Protein AF-A0A8S0G5X7-F1 (afdb_monomer)

Structure (mmCIF, N/CA/C/O backbone):
data_AF-A0A8S0G5X7-F1
#
_entry.id   AF-A0A8S0G5X7-F1
#
loop_
_atom_site.group_PDB
_atom_site.id
_atom_site.type_symbol
_atom_site.label_atom_id
_atom_site.label_alt_id
_atom_site.label_comp_id
_atom_site.label_asym_id
_atom_site.label_entity_id
_atom_site.label_seq_id
_atom_site.pdbx_PDB_ins_code
_atom_site.Cartn_x
_atom_site.Cartn_y
_atom_site.Cartn_z
_atom_site.occupancy
_atom_site.B_iso_or_equiv
_atom_site.auth_seq_id
_atom_site.auth_comp_id
_atom_site.auth_asym_id
_atom_site.auth_atom_id
_atom_site.pdbx_PDB_model_num
ATOM 1 N N . MET A 1 1 ? -8.928 -4.204 18.687 1.00 65.31 1 MET A N 1
ATOM 2 C CA . MET A 1 1 ? -8.075 -3.756 17.566 1.00 65.31 1 MET A CA 1
ATOM 3 C C . MET A 1 1 ? -7.537 -4.981 16.865 1.00 65.31 1 MET A C 1
ATOM 5 O O . MET A 1 1 ? -6.803 -5.733 17.496 1.00 65.31 1 MET A O 1
ATOM 9 N N . ARG A 1 2 ? -7.958 -5.219 15.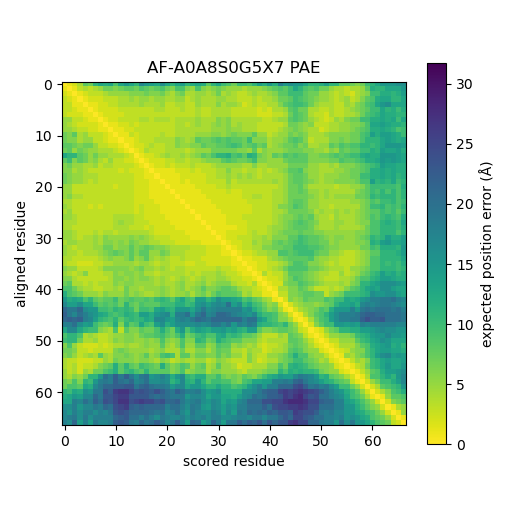625 1.00 73.88 2 ARG A N 1
ATOM 10 C CA . ARG A 1 2 ? -7.492 -6.369 14.845 1.00 73.88 2 ARG A CA 1
ATOM 11 C C . ARG A 1 2 ? -6.296 -5.935 14.007 1.00 73.88 2 ARG A C 1
ATOM 13 O O . ARG A 1 2 ? -6.277 -4.806 13.520 1.00 73.88 2 ARG A O 1
ATOM 20 N N . HIS A 1 3 ? -5.302 -6.808 13.923 1.00 80.44 3 HIS A N 1
ATOM 21 C CA . HIS A 1 3 ? -4.136 -6.629 13.071 1.00 80.44 3 HIS A CA 1
ATOM 22 C C . HIS A 1 3 ? -4.382 -7.429 11.797 1.00 80.44 3 HIS A C 1
ATOM 24 O O . HIS A 1 3 ? -4.733 -8.604 11.881 1.00 80.44 3 HIS A O 1
ATOM 30 N N . TYR A 1 4 ? -4.240 -6.780 10.650 1.00 82.44 4 TYR A N 1
ATOM 31 C CA . TYR A 1 4 ? -4.396 -7.399 9.344 1.00 82.44 4 TYR A CA 1
ATOM 32 C C . TYR A 1 4 ? -3.111 -7.221 8.558 1.00 82.44 4 TYR A C 1
ATOM 34 O O . TYR A 1 4 ? -2.522 -6.139 8.572 1.00 82.44 4 TYR A O 1
ATOM 42 N N . GLU A 1 5 ? -2.711 -8.283 7.875 1.00 81.44 5 GLU A N 1
ATOM 43 C CA . GLU A 1 5 ? -1.652 -8.243 6.882 1.00 81.44 5 GLU A CA 1
ATOM 44 C C . GLU A 1 5 ? -2.297 -8.250 5.497 1.00 81.44 5 GLU A C 1
ATOM 46 O O . GLU A 1 5 ? -3.144 -9.095 5.204 1.00 81.44 5 GLU A O 1
ATOM 51 N N . ILE A 1 6 ? -1.947 -7.264 4.678 1.00 79.94 6 ILE A N 1
ATOM 52 C CA . ILE A 1 6 ? -2.446 -7.116 3.313 1.00 79.94 6 ILE A CA 1
ATOM 53 C C . ILE A 1 6 ? -1.243 -7.241 2.395 1.00 79.94 6 ILE A C 1
ATOM 55 O O . ILE A 1 6 ? -0.363 -6.383 2.425 1.00 79.94 6 ILE A O 1
ATOM 59 N N . VAL A 1 7 ? -1.227 -8.296 1.585 1.00 82.81 7 VAL A N 1
ATOM 60 C CA . VAL A 1 7 ? -0.214 -8.521 0.553 1.00 82.81 7 VAL A CA 1
ATOM 61 C C . VAL A 1 7 ? -0.899 -8.462 -0.802 1.00 82.81 7 VAL A C 1
ATOM 63 O O . VAL A 1 7 ? -1.875 -9.175 -1.027 1.00 82.81 7 VAL A O 1
ATOM 66 N N . PHE A 1 8 ? -0.401 -7.619 -1.701 1.00 77.62 8 PHE A N 1
ATOM 67 C CA . PHE A 1 8 ? -0.873 -7.565 -3.083 1.00 77.62 8 PHE A CA 1
ATOM 68 C C . PHE A 1 8 ? 0.272 -7.796 -4.057 1.00 77.62 8 PHE A C 1
ATOM 70 O O . PHE A 1 8 ? 1.384 -7.326 -3.831 1.00 77.62 8 PHE A O 1
ATOM 77 N N . MET A 1 9 ? -0.026 -8.520 -5.135 1.00 80.81 9 MET A N 1
ATOM 78 C CA . MET A 1 9 ? 0.890 -8.807 -6.235 1.00 80.81 9 MET A CA 1
ATOM 79 C C . MET A 1 9 ? 0.423 -8.034 -7.467 1.00 80.81 9 MET A C 1
ATOM 81 O O . MET A 1 9 ? -0.740 -8.129 -7.859 1.00 80.81 9 MET A O 1
ATOM 85 N N . VAL A 1 10 ? 1.313 -7.243 -8.059 1.00 81.88 10 VAL A N 1
ATOM 86 C CA . VAL A 1 10 ? 1.007 -6.376 -9.203 1.00 81.88 10 VAL A CA 1
ATOM 87 C C . VAL A 1 10 ? 1.788 -6.839 -10.418 1.00 81.88 10 VAL A C 1
ATOM 89 O O . VAL A 1 10 ? 2.983 -7.125 -10.329 1.00 81.88 10 VAL A O 1
ATOM 92 N N . HIS A 1 11 ? 1.113 -6.897 -11.565 1.00 81.94 11 HIS A N 1
ATOM 93 C CA . HIS A 1 11 ? 1.741 -7.249 -12.834 1.00 81.94 11 HIS A CA 1
ATOM 94 C C . HIS A 1 11 ? 2.908 -6.291 -13.153 1.00 81.94 11 HIS A C 1
ATOM 96 O O . HIS A 1 11 ? 2.763 -5.081 -12.947 1.00 81.94 11 HIS A O 1
ATOM 102 N N . PRO A 1 12 ? 4.052 -6.778 -13.673 1.00 77.25 12 PRO A N 1
ATOM 103 C CA . PRO A 1 12 ? 5.222 -5.940 -13.955 1.00 77.25 12 PRO A CA 1
ATOM 104 C C . PRO A 1 12 ? 4.911 -4.739 -14.862 1.00 77.25 12 PRO A C 1
ATOM 106 O O . PRO A 1 12 ? 5.406 -3.646 -14.598 1.00 77.25 12 PRO A O 1
ATOM 109 N N . ASP A 1 13 ? 4.021 -4.882 -15.843 1.00 83.62 13 ASP A N 1
ATOM 110 C CA . ASP A 1 13 ? 3.622 -3.776 -16.736 1.00 83.62 13 ASP A CA 1
ATOM 111 C C . ASP A 1 13 ? 2.868 -2.637 -16.023 1.00 83.62 13 ASP A C 1
ATOM 113 O O . ASP A 1 13 ? 2.779 -1.528 -16.538 1.00 83.62 13 ASP A O 1
ATOM 117 N N . GLN A 1 14 ? 2.316 -2.888 -14.832 1.00 78.00 14 GLN A N 1
ATOM 118 C CA . GLN A 1 14 ? 1.571 -1.904 -14.032 1.00 78.00 14 GLN A CA 1
ATOM 119 C C . GLN A 1 14 ? 2.387 -1.372 -12.850 1.00 78.00 14 GLN A C 1
ATOM 121 O O . GLN A 1 14 ? 1.884 -0.637 -12.001 1.00 78.00 14 GLN A O 1
ATOM 126 N N . SER A 1 15 ? 3.664 -1.730 -12.782 1.00 77.12 15 SER A N 1
ATOM 127 C CA . SER A 1 15 ? 4.524 -1.444 -11.639 1.00 77.12 15 SER A CA 1
ATOM 128 C C . SER A 1 15 ? 4.788 0.055 -11.406 1.00 77.12 15 SER A C 1
ATOM 130 O O . SER A 1 15 ? 5.040 0.458 -10.275 1.00 77.12 15 SER A O 1
ATOM 132 N N . GLU A 1 16 ? 4.662 0.904 -12.430 1.00 81.44 16 GLU A N 1
ATOM 133 C CA . GLU A 1 16 ? 4.713 2.371 -12.280 1.00 81.44 16 GLU A CA 1
ATOM 134 C C . GLU A 1 16 ? 3.501 2.948 -11.530 1.00 81.44 16 GLU A C 1
ATOM 136 O O . GLU A 1 16 ? 3.577 4.040 -10.973 1.00 81.44 16 GLU A O 1
ATOM 141 N N . GLN A 1 17 ? 2.383 2.217 -11.478 1.00 82.75 17 GLN A N 1
ATOM 142 C CA . GLN A 1 17 ? 1.156 2.650 -10.798 1.00 82.75 17 GLN A CA 1
ATOM 143 C C . GLN A 1 17 ? 1.157 2.294 -9.305 1.00 82.75 17 GLN A C 1
ATOM 145 O O . GLN A 1 17 ? 0.363 2.842 -8.536 1.00 82.75 17 GLN A O 1
ATOM 150 N N . VAL A 1 18 ? 2.060 1.402 -8.882 1.00 82.50 18 VAL A N 1
ATOM 151 C CA . VAL A 1 18 ? 2.155 0.898 -7.504 1.00 82.50 18 VAL A CA 1
ATOM 152 C C . VAL A 1 18 ? 2.333 2.028 -6.483 1.00 82.50 18 VAL A C 1
ATOM 154 O O . VAL A 1 18 ? 1.555 2.051 -5.529 1.00 82.50 18 VAL A O 1
ATOM 157 N N . PRO A 1 19 ? 3.233 3.018 -6.670 1.00 83.44 19 PRO A N 1
ATOM 158 C CA . PRO A 1 19 ? 3.380 4.121 -5.715 1.00 83.44 19 PRO A CA 1
ATOM 159 C C . PRO A 1 19 ? 2.077 4.907 -5.502 1.00 83.44 19 PRO A C 1
ATOM 161 O O . PRO A 1 19 ? 1.706 5.213 -4.371 1.00 83.44 19 PRO A O 1
ATOM 164 N N . GLY A 1 20 ? 1.316 5.155 -6.573 1.00 87.06 20 GLY A N 1
ATOM 165 C CA . GLY A 1 20 ? 0.030 5.849 -6.483 1.00 87.06 20 GLY A CA 1
ATOM 166 C C . GLY A 1 20 ? -1.063 5.011 -5.811 1.00 87.06 20 GLY A C 1
ATOM 167 O O . GLY A 1 20 ? -1.901 5.545 -5.083 1.00 87.06 20 GLY A O 1
ATOM 168 N N . MET A 1 21 ? -1.063 3.690 -6.014 1.00 85.19 21 MET A N 1
ATOM 169 C CA . MET A 1 21 ? -1.973 2.784 -5.301 1.00 85.19 21 MET A CA 1
ATOM 170 C C . MET A 1 21 ? -1.680 2.763 -3.799 1.00 85.19 21 MET A C 1
ATOM 172 O O . MET A 1 21 ? -2.601 2.851 -2.987 1.00 85.19 21 MET A O 1
ATOM 176 N N . ILE A 1 22 ? 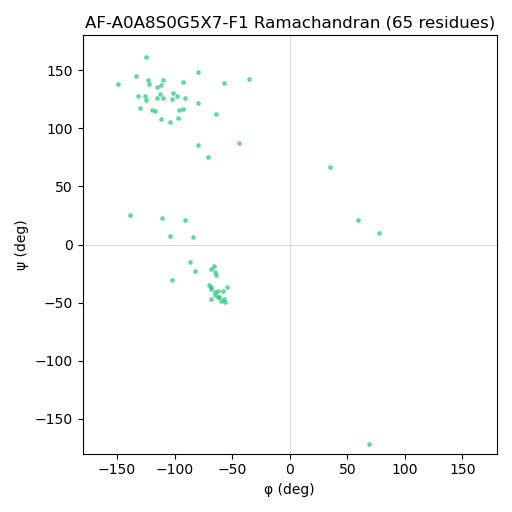-0.399 2.703 -3.440 1.00 84.44 22 ILE A N 1
ATOM 177 C CA . ILE A 1 22 ? 0.089 2.740 -2.062 1.00 84.44 22 ILE A CA 1
ATOM 178 C C . ILE A 1 22 ? -0.411 3.995 -1.330 1.00 84.44 22 ILE A C 1
ATOM 180 O O . ILE A 1 22 ? -0.965 3.896 -0.230 1.00 84.44 2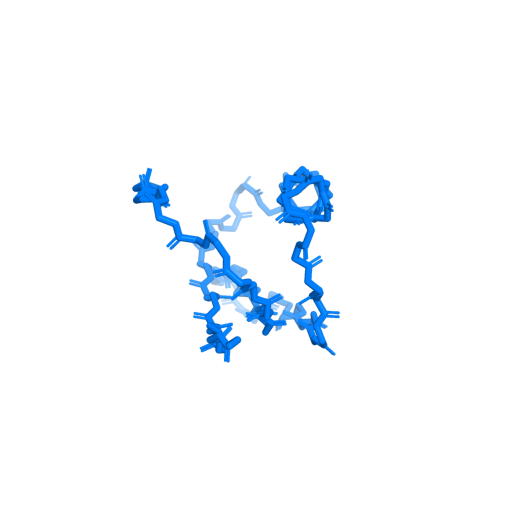2 ILE A O 1
ATOM 184 N N . GLU A 1 23 ? -0.262 5.170 -1.941 1.00 87.12 23 GLU A N 1
ATOM 185 C CA . GLU A 1 23 ? -0.716 6.435 -1.357 1.00 87.12 23 GLU A CA 1
ATOM 186 C C . GLU A 1 23 ? -2.234 6.456 -1.144 1.00 87.12 23 GLU A C 1
ATOM 188 O O . GLU A 1 23 ? -2.709 6.817 -0.063 1.00 87.12 23 GLU A O 1
ATOM 193 N N . ARG A 1 24 ? -3.008 6.005 -2.140 1.00 87.50 24 ARG A N 1
ATOM 194 C CA . ARG A 1 24 ? -4.477 5.947 -2.055 1.00 87.50 24 ARG A CA 1
ATOM 195 C C . ARG A 1 24 ? -4.950 5.028 -0.933 1.00 87.50 24 ARG A C 1
ATOM 197 O O . ARG A 1 24 ? -5.834 5.410 -0.167 1.00 87.50 24 ARG A O 1
ATOM 204 N N . TYR A 1 25 ? -4.364 3.838 -0.809 1.00 84.69 25 TYR A N 1
ATOM 205 C CA . TYR A 1 25 ? -4.721 2.905 0.261 1.00 84.69 25 TYR A CA 1
ATOM 206 C C . TYR A 1 25 ? -4.297 3.414 1.629 1.00 84.69 25 TYR A C 1
ATOM 208 O O . TYR A 1 25 ? -5.060 3.296 2.586 1.00 84.69 25 TYR A O 1
ATOM 216 N N . THR A 1 26 ? -3.134 4.056 1.715 1.00 84.88 26 THR A N 1
ATOM 217 C CA . THR A 1 26 ? -2.683 4.692 2.951 1.00 84.88 26 THR A CA 1
ATOM 218 C C . THR A 1 26 ? -3.670 5.760 3.407 1.00 84.88 26 THR A C 1
ATOM 220 O O . THR A 1 26 ? -4.100 5.729 4.558 1.00 84.88 26 THR A O 1
ATOM 223 N N . ALA A 1 27 ? -4.097 6.649 2.506 1.00 86.94 27 ALA A N 1
ATOM 224 C CA . ALA A 1 27 ? -5.079 7.690 2.799 1.00 86.94 27 ALA A CA 1
ATOM 225 C C . ALA A 1 27 ? -6.447 7.118 3.212 1.00 86.94 27 ALA A C 1
ATOM 227 O O . ALA A 1 27 ? -7.074 7.614 4.148 1.00 86.94 27 ALA A O 1
ATOM 228 N N . ALA A 1 28 ? -6.903 6.048 2.556 1.00 85.56 28 ALA A N 1
ATOM 229 C CA . ALA A 1 28 ? -8.149 5.377 2.919 1.00 85.56 28 ALA A CA 1
ATOM 230 C C . ALA A 1 28 ? -8.075 4.731 4.316 1.00 85.56 28 ALA A C 1
ATOM 232 O O . ALA A 1 28 ? -9.023 4.830 5.096 1.00 85.56 28 ALA A O 1
ATOM 233 N N . ILE A 1 29 ? -6.946 4.096 4.654 1.00 83.38 29 ILE A N 1
ATOM 234 C CA . ILE A 1 29 ? -6.725 3.456 5.958 1.00 83.38 29 ILE A CA 1
ATOM 235 C C . ILE A 1 29 ? -6.635 4.506 7.069 1.00 83.38 29 ILE A C 1
ATOM 237 O O . ILE A 1 29 ? -7.287 4.346 8.101 1.00 83.38 29 ILE A O 1
ATOM 241 N N . THR A 1 30 ? -5.865 5.579 6.875 1.00 85.25 30 THR A N 1
ATOM 242 C CA . THR A 1 30 ? -5.714 6.644 7.880 1.00 85.25 30 THR A CA 1
ATOM 243 C C . THR A 1 30 ? -7.002 7.443 8.071 1.00 85.25 30 THR A C 1
ATOM 245 O O . THR A 1 30 ? -7.341 7.772 9.206 1.00 85.25 30 THR A O 1
ATOM 248 N N . GLY A 1 31 ? -7.771 7.678 7.000 1.00 84.62 31 GLY A N 1
ATOM 249 C CA . GLY A 1 31 ? -9.096 8.303 7.068 1.00 84.62 31 GLY A CA 1
ATOM 250 C C . GLY A 1 31 ? -10.134 7.472 7.830 1.00 84.62 31 GLY A C 1
ATOM 251 O O . GLY A 1 31 ? -11.050 8.030 8.425 1.00 84.62 31 GLY A O 1
ATOM 252 N N . ALA A 1 32 ? -9.971 6.147 7.871 1.00 84.88 32 ALA A N 1
ATOM 253 C CA . ALA A 1 32 ? -10.806 5.230 8.648 1.00 84.88 32 ALA A CA 1
ATOM 254 C C . ALA A 1 32 ? -10.272 4.971 10.076 1.00 84.88 32 ALA A C 1
ATOM 256 O O . ALA A 1 32 ? -10.581 3.934 10.669 1.00 84.88 32 ALA A O 1
ATOM 257 N N . GLU A 1 33 ? -9.436 5.871 10.609 1.00 84.81 33 GLU A N 1
ATOM 258 C CA . GLU A 1 33 ? -8.774 5.753 11.922 1.00 84.81 33 GLU A CA 1
ATOM 259 C C . GLU A 1 33 ? -7.874 4.504 12.062 1.00 84.81 33 GLU A C 1
ATOM 261 O O . GLU A 1 33 ? -7.557 4.046 13.166 1.00 84.81 33 GLU A O 1
ATOM 266 N N . GLY A 1 34 ? -7.441 3.932 10.937 1.00 82.62 34 GLY A N 1
ATOM 267 C CA . GLY A 1 34 ? -6.487 2.833 10.885 1.00 82.62 34 GLY A CA 1
ATOM 268 C C . GLY A 1 34 ? -5.047 3.315 11.059 1.00 82.62 34 GLY A C 1
ATOM 269 O O . GLY A 1 34 ? -4.675 4.411 10.642 1.00 82.62 34 GLY A O 1
ATOM 270 N N . LYS A 1 35 ? -4.206 2.473 11.664 1.00 82.12 35 LYS A N 1
ATOM 271 C CA . LYS A 1 35 ? -2.761 2.708 11.779 1.00 82.12 35 LYS A CA 1
ATOM 272 C C . LYS A 1 35 ? -1.994 1.697 10.945 1.00 82.12 35 LYS A C 1
ATOM 274 O O . LYS A 1 35 ? -2.201 0.495 11.088 1.00 82.12 35 LYS A O 1
ATOM 279 N N . ILE A 1 36 ? -1.078 2.193 10.124 1.00 85.12 36 ILE A N 1
ATOM 280 C CA . ILE A 1 36 ? -0.126 1.370 9.385 1.00 85.12 36 ILE A CA 1
ATOM 281 C C . ILE A 1 36 ? 1.127 1.219 10.240 1.00 85.12 36 ILE A C 1
ATOM 283 O O . ILE A 1 36 ? 1.694 2.204 10.705 1.00 85.12 36 ILE A O 1
ATOM 287 N N . HIS A 1 37 ? 1.527 -0.024 10.476 1.00 82.06 37 HIS A N 1
ATOM 288 C CA . HIS A 1 37 ? 2.664 -0.373 11.322 1.00 82.06 37 HIS A CA 1
ATOM 289 C C . HIS A 1 37 ? 3.907 -0.748 10.519 1.00 82.06 37 HIS A C 1
ATOM 291 O O . HIS A 1 37 ? 5.020 -0.540 10.993 1.00 82.06 37 HIS A O 1
ATOM 297 N N . ARG A 1 38 ? 3.723 -1.319 9.327 1.00 79.75 38 ARG A N 1
ATOM 298 C CA . ARG A 1 38 ? 4.805 -1.757 8.447 1.00 79.75 38 ARG A CA 1
ATOM 299 C C . ARG A 1 38 ? 4.351 -1.621 7.001 1.00 79.75 38 ARG A C 1
ATOM 301 O O . ARG A 1 38 ? 3.207 -1.956 6.702 1.00 79.75 38 ARG A O 1
ATOM 308 N N . LEU A 1 39 ? 5.254 -1.128 6.166 1.00 83.12 39 LEU A N 1
ATOM 309 C CA . LEU A 1 39 ? 5.137 -1.019 4.718 1.00 83.12 39 LEU A CA 1
ATOM 310 C C . LEU A 1 39 ? 6.419 -1.624 4.159 1.00 83.12 39 LEU A C 1
ATOM 312 O O . LEU A 1 39 ? 7.501 -1.115 4.451 1.00 83.12 39 LEU A O 1
ATOM 316 N N . GLU A 1 40 ? 6.302 -2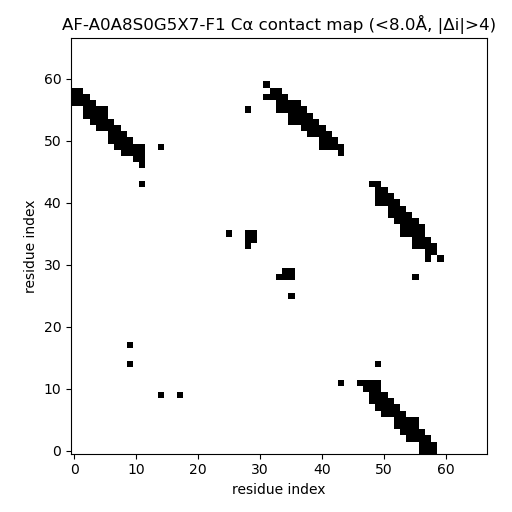.707 3.401 1.00 82.12 40 GLU A N 1
ATOM 317 C CA . GLU A 1 40 ? 7.429 -3.294 2.680 1.00 82.12 40 GLU A CA 1
ATOM 318 C C . GLU A 1 40 ? 7.108 -3.425 1.197 1.00 82.12 40 GLU A C 1
ATOM 320 O O . GLU A 1 40 ? 6.124 -4.060 0.822 1.00 82.12 40 GLU A O 1
ATOM 325 N N . ASP A 1 41 ? 7.972 -2.834 0.373 1.00 80.06 41 ASP A N 1
ATOM 326 C CA . ASP A 1 41 ? 8.043 -3.069 -1.065 1.00 80.06 41 ASP A CA 1
ATOM 327 C C . ASP A 1 41 ? 9.140 -4.112 -1.307 1.00 80.06 41 ASP A C 1
ATOM 329 O O . ASP A 1 41 ? 10.304 -3.883 -0.971 1.00 80.06 41 ASP A O 1
ATOM 333 N N . TRP A 1 42 ? 8.768 -5.288 -1.816 1.00 76.50 42 TRP A N 1
ATOM 334 C CA . TRP A 1 42 ? 9.717 -6.383 -2.056 1.00 76.50 42 TRP A CA 1
ATOM 335 C C . TRP A 1 42 ? 10.448 -6.266 -3.403 1.00 76.50 42 TRP A C 1
ATOM 337 O O . TRP A 1 42 ? 11.239 -7.140 -3.756 1.00 76.50 42 TRP A O 1
ATOM 347 N N . GLY A 1 43 ? 10.258 -5.162 -4.131 1.00 66.94 43 GLY A N 1
ATOM 348 C CA . GLY A 1 43 ? 10.959 -4.876 -5.375 1.00 66.94 43 GLY A CA 1
ATOM 349 C C . GLY A 1 43 ? 10.569 -5.786 -6.542 1.00 66.94 43 GLY A C 1
ATOM 350 O O . GLY A 1 43 ? 9.606 -6.550 -6.497 1.00 66.94 43 GLY A O 1
ATOM 351 N N . ARG A 1 44 ? 11.325 -5.663 -7.639 1.00 67.25 44 ARG A N 1
ATOM 352 C CA . ARG A 1 44 ? 11.169 -6.460 -8.863 1.00 67.25 44 ARG A CA 1
ATOM 353 C C . ARG A 1 44 ? 12.281 -7.507 -8.897 1.00 67.25 44 ARG A C 1
ATOM 355 O O . ARG A 1 44 ? 13.428 -7.154 -9.160 1.00 67.25 44 ARG A O 1
ATOM 362 N N . THR A 1 45 ? 11.975 -8.773 -8.625 1.00 56.69 45 THR A N 1
ATOM 363 C CA . THR A 1 45 ? 12.931 -9.872 -8.845 1.00 56.69 45 THR A CA 1
ATOM 364 C C . THR A 1 45 ? 12.685 -10.446 -10.240 1.00 56.69 45 THR A C 1
ATOM 366 O O . THR A 1 45 ? 11.584 -10.910 -10.524 1.00 56.69 45 THR A O 1
ATOM 369 N N . ASP A 1 46 ? 13.680 -10.333 -11.126 1.00 51.69 46 ASP A N 1
ATOM 370 C CA . ASP A 1 46 ? 13.780 -11.009 -12.431 1.00 51.69 46 ASP A CA 1
ATOM 371 C C . ASP A 1 46 ? 12.458 -11.236 -13.194 1.00 51.69 46 ASP A C 1
ATOM 373 O O . ASP A 1 46 ? 12.002 -12.357 -13.415 1.00 51.69 46 ASP A O 1
ATOM 377 N N . GLY A 1 47 ? 11.830 -10.137 -13.625 1.00 56.97 47 GLY A N 1
ATOM 378 C CA . GLY A 1 47 ? 10.707 -10.178 -14.569 1.00 56.97 47 GLY A CA 1
ATOM 379 C C . GLY A 1 47 ? 9.352 -10.579 -13.980 1.00 56.97 47 GLY A C 1
ATOM 380 O O . GLY A 1 47 ? 8.412 -10.797 -14.743 1.00 56.97 47 GLY A O 1
ATOM 381 N N . GLN A 1 48 ? 9.212 -10.661 -12.655 1.00 58.31 48 GLN A N 1
ATOM 382 C CA . GLN A 1 48 ? 7.947 -11.027 -12.023 1.00 58.31 48 GLN A CA 1
ATOM 383 C C . GLN A 1 48 ? 7.453 -10.000 -10.999 1.00 58.31 48 GLN A C 1
ATOM 385 O O . GLN A 1 48 ? 8.158 -9.091 -10.572 1.00 58.31 48 GLN A O 1
ATOM 390 N N . GLN A 1 49 ? 6.158 -10.139 -10.737 1.00 59.44 49 GLN A N 1
ATOM 391 C CA . GLN A 1 49 ? 5.223 -9.278 -10.021 1.00 59.44 49 GLN A CA 1
ATOM 392 C C . GLN A 1 49 ? 5.804 -8.510 -8.822 1.00 59.44 49 GLN A C 1
ATOM 394 O O . GLN A 1 49 ? 6.581 -9.049 -8.041 1.00 59.44 49 GLN A O 1
ATOM 399 N N . VAL A 1 50 ? 5.354 -7.265 -8.636 1.00 69.75 50 VAL A N 1
ATOM 400 C CA . VAL A 1 50 ? 5.688 -6.463 -7.449 1.00 69.75 50 VAL A CA 1
ATOM 401 C C . VAL A 1 50 ? 4.791 -6.902 -6.304 1.00 69.75 50 VAL A C 1
ATOM 403 O O . VAL A 1 50 ? 3.569 -6.820 -6.426 1.00 69.75 50 VAL A O 1
ATOM 406 N N . ALA A 1 51 ? 5.386 -7.351 -5.203 1.00 64.94 51 ALA A N 1
ATOM 407 C CA . ALA A 1 51 ? 4.661 -7.644 -3.977 1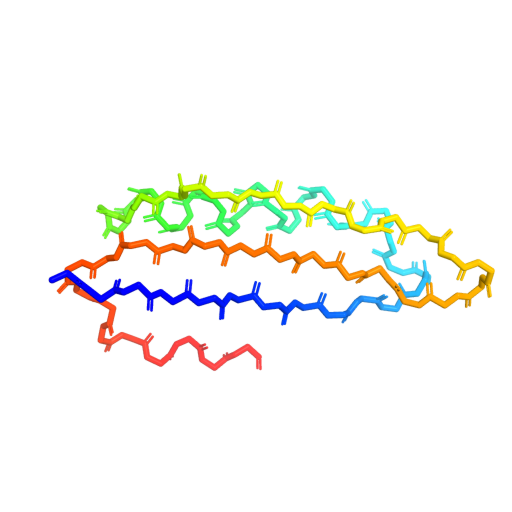.00 64.94 51 ALA A CA 1
ATOM 408 C C . ALA A 1 51 ? 4.837 -6.50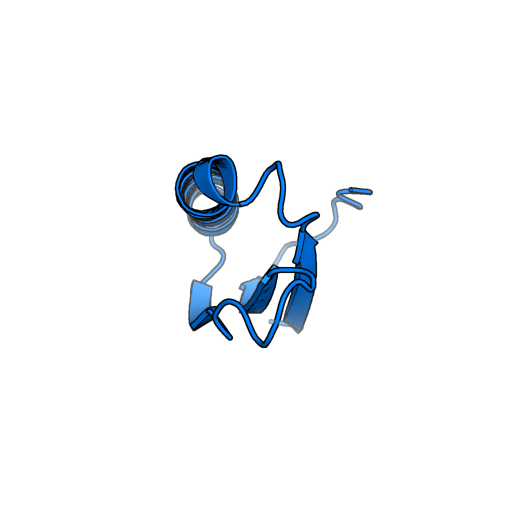2 -2.974 1.00 64.94 51 ALA A C 1
ATOM 410 O O . ALA A 1 51 ? 5.960 -6.073 -2.702 1.00 64.94 51 ALA A O 1
ATOM 411 N N . VAL A 1 52 ? 3.727 -6.031 -2.410 1.00 72.9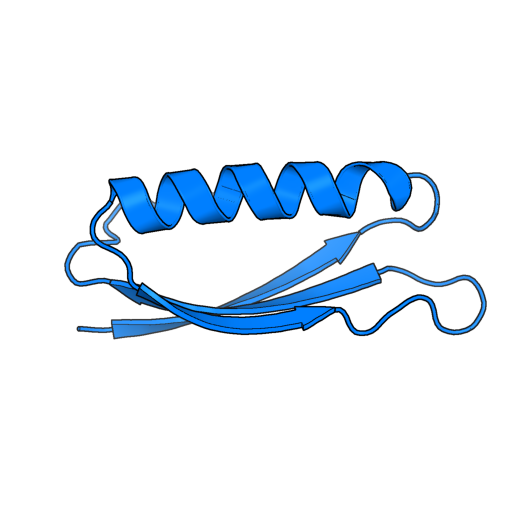4 52 VAL A N 1
ATOM 412 C CA . VAL A 1 52 ? 3.748 -5.038 -1.332 1.00 72.94 52 VAL A CA 1
ATOM 413 C C . VAL A 1 52 ? 2.960 -5.578 -0.149 1.00 72.94 52 VAL A C 1
ATOM 415 O O . VAL A 1 52 ? 1.811 -5.994 -0.313 1.00 72.94 52 VAL A O 1
ATOM 418 N N . SER A 1 53 ? 3.582 -5.566 1.031 1.00 75.12 53 SER A N 1
ATOM 419 C CA . SER A 1 53 ? 2.973 -6.012 2.288 1.00 75.12 53 SER A CA 1
ATOM 420 C C . SER A 1 53 ? 2.740 -4.844 3.246 1.00 75.12 53 SER A C 1
ATOM 422 O O . SER A 1 53 ? 3.597 -3.974 3.429 1.00 75.12 53 SER A O 1
ATOM 424 N N . TRP A 1 54 ? 1.569 -4.850 3.881 1.00 78.50 54 TRP A N 1
ATOM 425 C CA . TRP A 1 54 ? 1.128 -3.848 4.842 1.00 78.50 54 TRP A CA 1
ATOM 426 C C . TRP A 1 54 ? 0.582 -4.497 6.103 1.00 78.50 54 TRP A C 1
ATOM 428 O O . TRP A 1 54 ? -0.367 -5.277 6.037 1.00 78.50 54 TRP A O 1
ATOM 438 N N . LEU A 1 55 ? 1.090 -4.088 7.266 1.00 75.88 55 LEU A N 1
ATOM 439 C CA . LEU A 1 55 ? 0.473 -4.425 8.550 1.00 75.88 55 LEU A CA 1
ATOM 440 C C . LEU A 1 55 ? -0.409 -3.262 9.011 1.00 75.88 55 LEU A C 1
ATOM 442 O O . LEU A 1 55 ? 0.100 -2.219 9.425 1.00 75.88 55 LEU A O 1
ATOM 446 N N . THR A 1 56 ? -1.728 -3.439 8.974 1.00 77.06 56 THR A N 1
ATOM 447 C CA . THR A 1 56 ? -2.702 -2.428 9.407 1.00 77.06 56 THR A CA 1
ATOM 448 C C . THR A 1 56 ? -3.413 -2.837 10.693 1.00 77.06 56 THR A C 1
ATOM 450 O O . THR A 1 56 ? -3.736 -4.005 10.913 1.00 77.06 56 THR A O 1
ATOM 453 N N . ARG A 1 57 ? -3.661 -1.867 11.575 1.00 72.00 57 ARG A N 1
ATOM 454 C CA . ARG A 1 57 ? -4.429 -2.033 12.809 1.00 72.00 57 ARG A CA 1
ATOM 455 C C . ARG A 1 57 ? -5.634 -1.105 12.769 1.00 72.00 57 ARG A C 1
ATOM 457 O O . ARG A 1 57 ? -5.473 0.113 12.785 1.00 72.00 57 ARG A O 1
ATOM 464 N N . SER A 1 58 ? -6.837 -1.675 12.752 1.00 66.69 58 SER A N 1
ATOM 465 C CA . SER A 1 58 ? -8.091 -0.909 12.747 1.00 66.69 58 SER A CA 1
ATOM 466 C C . SER A 1 58 ? -9.095 -1.464 13.762 1.00 66.69 58 SER A C 1
ATOM 468 O O . SER A 1 58 ? -9.150 -2.671 14.038 1.00 66.69 58 SER A O 1
ATOM 470 N N . THR A 1 59 ? -9.871 -0.561 14.366 1.00 56.50 59 THR A N 1
ATOM 471 C CA . THR A 1 59 ? -10.978 -0.860 15.287 1.00 56.50 59 THR A CA 1
ATOM 472 C C . THR A 1 59 ? -12.268 -1.199 14.548 1.00 56.50 59 THR A C 1
ATOM 474 O O . THR A 1 59 ? -13.101 -1.881 15.138 1.00 56.50 59 THR A O 1
ATOM 477 N N . ASN A 1 60 ? -12.433 -0.768 13.290 1.00 51.91 60 ASN A N 1
ATOM 478 C CA . ASN A 1 60 ? -13.752 -0.687 12.651 1.00 51.91 60 ASN A CA 1
ATOM 479 C C . ASN A 1 60 ? -13.791 -1.160 11.185 1.00 51.91 60 ASN A C 1
ATOM 481 O O . ASN A 1 60 ? -14.646 -0.739 10.406 1.00 51.91 60 ASN A O 1
ATOM 485 N N . CYS A 1 61 ? -12.868 -2.041 10.788 1.00 49.91 61 CYS A N 1
ATOM 486 C CA . CYS A 1 61 ? -12.852 -2.639 9.452 1.00 49.91 61 CYS A CA 1
ATOM 487 C C . CYS A 1 61 ? -14.021 -3.638 9.293 1.00 49.91 61 CYS A C 1
ATOM 489 O O . CYS A 1 61 ? -13.844 -4.849 9.381 1.00 49.91 61 CYS A O 1
ATOM 491 N N . THR A 1 62 ? -15.236 -3.110 9.120 1.00 45.97 62 THR A N 1
ATOM 492 C CA . THR A 1 62 ? -16.470 -3.851 8.786 1.00 45.97 62 THR A CA 1
ATOM 493 C C . THR A 1 62 ? -16.926 -3.530 7.363 1.00 45.97 62 THR A C 1
ATOM 495 O O . THR A 1 62 ? -18.092 -3.690 7.014 1.00 45.97 62 THR A O 1
ATOM 498 N N . LYS A 1 63 ? -16.017 -3.072 6.503 1.00 43.62 63 LYS A N 1
ATOM 499 C CA . LYS A 1 63 ? -16.258 -3.082 5.066 1.00 43.62 63 LYS A CA 1
ATOM 500 C C . LYS A 1 63 ? -15.307 -4.095 4.468 1.00 43.62 63 LYS A C 1
ATOM 502 O O . LYS A 1 63 ? -14.100 -3.892 4.456 1.00 43.62 63 LYS A O 1
ATOM 507 N N . HIS A 1 64 ? -15.898 -5.210 4.052 1.00 40.22 64 HIS A N 1
ATOM 508 C CA . HIS A 1 64 ? -15.443 -6.004 2.924 1.00 40.22 64 HIS A CA 1
ATOM 509 C C . HIS A 1 64 ? -15.097 -5.020 1.794 1.00 40.22 64 HIS A C 1
ATOM 511 O O . HIS A 1 64 ? -15.952 -4.646 0.997 1.00 40.22 64 H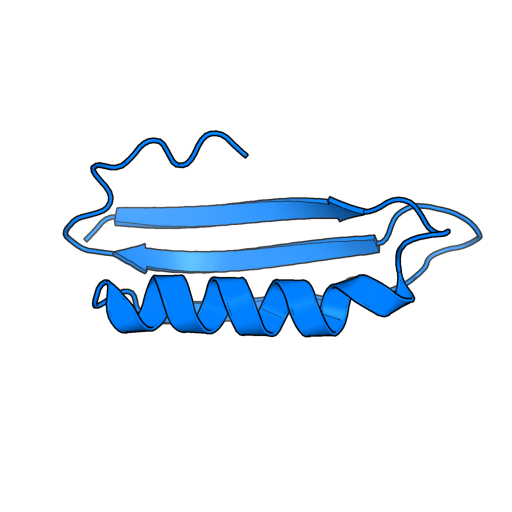IS A O 1
ATOM 517 N N . THR A 1 65 ? -13.871 -4.510 1.776 1.00 45.00 65 THR A N 1
ATOM 518 C CA . THR A 1 65 ? -13.296 -3.984 0.548 1.00 45.00 65 THR A CA 1
ATOM 519 C C . THR A 1 65 ? -12.833 -5.228 -0.181 1.00 45.00 65 THR A C 1
ATOM 521 O O . THR A 1 65 ? -11.725 -5.711 0.027 1.00 45.00 65 THR A O 1
ATOM 524 N N . THR A 1 66 ? -13.758 -5.838 -0.916 1.00 39.06 66 THR A N 1
ATOM 525 C CA . THR A 1 66 ? -13.393 -6.795 -1.952 1.00 39.06 66 THR A CA 1
ATOM 526 C C . THR A 1 66 ? -12.613 -5.996 -2.989 1.00 39.06 66 THR A C 1
ATOM 528 O O . THR A 1 66 ? -13.163 -5.060 -3.573 1.00 39.06 66 THR A O 1
ATOM 531 N N . PHE A 1 67 ? -11.322 -6.299 -3.095 1.00 41.06 67 PHE A N 1
ATOM 532 C CA . PHE A 1 67 ? -10.410 -5.790 -4.114 1.00 41.06 67 PHE A CA 1
ATOM 533 C C . PHE A 1 67 ? -10.550 -6.617 -5.390 1.00 41.06 67 PHE A C 1
ATOM 535 O O . PHE A 1 67 ? -10.775 -7.843 -5.259 1.00 41.06 67 PHE A O 1
#

Foldseek 3Di:
DDKDKDKDWAQPVCVVCVVVVVVVVVCVQVVQVKDWDDWDFPDDDPRGTTMIMIIIDHPDPPDPPPD

Nearest PDB structures (foldseek):
  2lqj-assembly1_A  TM=5.607E-01  e=4.849E-01  Mycobacterium tuberculosis
  5yac-assembly1_A  TM=5.230E-01  e=9.063E-01  Pyrococcus abyssi GE5
  3k6r-assembly1_A  TM=4.097E-01  e=2.974E+00  Pyrococcus horikoshii
  7k9m-assembly1_B  TM=4.383E-01  e=9.168E+00  Mycobacterium tuberculosis H37Rv

InterPro domains:
  IPR000529 Small ribosomal subunit protein bS6 [PF01250] (3-45)
  IPR000529 Small ribosomal subunit protein bS6 [TIGR00166] (1-44)
  IPR014717 Translation elongation factor EF1B/small ribosomal subunit protein bS6 [G3DSA:3.30.70.60] (1-49)
  IPR035980 Small ribosomal subunit protein bS6 superfamily [SSF54995] (1-45)

Radius of gyration: 12.7 Å; Cα contacts (8 Å, |Δi|>4): 96; chains: 1; bounding box: 30×19×34 Å

Mean predicted aligned error: 7.82 Å

Sequence (67 aa):
MRHYEIVFMVHPDQSEQVPGMIERYTAAITGAEGKIHRLEDWGRTDGQQVAVSWLTRSTNCTKHTTF

Secondary structure (DSSP, 8-state):
-EEEEEEEEE-GGGGGGHHHHHHHHHHHHHHTT-EEEEEEE----TT--EEEEEEEEES---S----

Organism: Escherichia coli (NCBI:txid562)

pLDDT: mean 73.55, std 13.69, range [39.06, 87.5]

S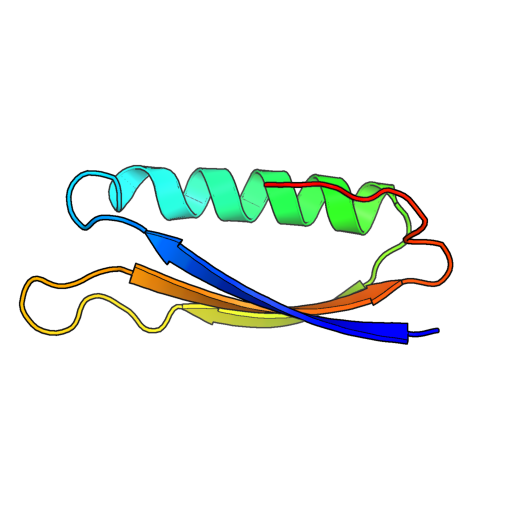olvent-accessible surface area (backbone atoms only — not comparable to full-atom values): 4088 Å² total; per-residue (Å²): 116,51,78,44,78,49,75,48,77,38,58,61,94,52,52,86,50,46,67,61,51,52,54,53,52,50,53,54,38,48,72,64,72,28,44,77,79,46,81,45,77,70,52,75,61,90,92,39,50,37,39,38,41,34,37,35,39,33,81,72,86,80,66,88,76,81,126